Protein AF-Q1DGT2-F1 (afdb_monomer_lite)

pLDDT: mean 70.31, std 17.12, range [44.56, 96.62]

InterPro domains:
  IPR001878 Zinc finger, CCHC-type [PF00098] (130-145)
  IPR001878 Zinc finger, CCHC-type [SM00343] (110-126)
  IPR001878 Zinc finger, CCHC-type [SM00343] (130-146)
  IPR036875 Zinc finger, CCHC-type superfamily [SSF57756] (107-148)

Foldseek 3Di:
DDDDDDDDDDDDDDDDDDDPDDDDDDDDDDDDDDDDDDDDDDDDDPDDDDDDDDDDDDDDDDDDDDDDDDDPPPPDDPPPDDQDDDVPRDRDDDDPDDVVVVVCPPPQDAALAERHSPDHLVPDPQCQPQEPPPRDGSHYPVNDPVNVVVVVVVVVVVVVVVVVVVD

Organism: Aedes aegypti (NCBI:txid7159)

Structure (mmCIF, N/CA/C/O backbone):
data_AF-Q1DGT2-F1
#
_entry.id   AF-Q1DGT2-F1
#
loop_
_atom_site.group_PDB
_atom_site.id
_atom_site.type_symbol
_atom_site.label_atom_id
_atom_site.label_alt_id
_atom_site.label_comp_id
_atom_site.label_asym_id
_atom_site.label_entity_id
_atom_site.label_seq_id
_atom_site.pdbx_PDB_ins_code
_atom_site.Cartn_x
_atom_site.Cartn_y
_atom_site.Cartn_z
_atom_site.occupancy
_atom_site.B_iso_or_equiv
_atom_site.auth_seq_id
_atom_site.auth_comp_id
_atom_site.auth_asym_id
_atom_site.auth_atom_id
_atom_site.pdbx_PDB_model_num
ATOM 1 N N . MET A 1 1 ? 30.067 40.877 54.254 1.00 50.56 1 MET A N 1
ATOM 2 C CA . MET A 1 1 ? 30.915 40.171 53.273 1.00 50.56 1 MET A CA 1
ATOM 3 C C . MET A 1 1 ? 30.173 38.927 52.806 1.00 50.56 1 MET A C 1
ATOM 5 O O . MET A 1 1 ? 30.277 37.890 53.437 1.00 50.56 1 MET A O 1
ATOM 9 N N . GLY A 1 2 ? 29.335 39.057 51.781 1.00 44.56 2 GLY A N 1
ATOM 10 C CA . GLY A 1 2 ? 28.576 37.945 51.204 1.00 44.56 2 GLY A CA 1
ATOM 11 C C . GLY A 1 2 ? 28.505 38.175 49.705 1.00 44.56 2 GLY A C 1
ATOM 12 O O . GLY A 1 2 ? 27.636 38.902 49.239 1.00 44.56 2 GLY A O 1
ATOM 13 N N . LEU A 1 3 ? 29.510 37.669 48.993 1.00 52.94 3 LEU A N 1
ATOM 14 C CA . LEU A 1 3 ? 29.669 37.809 47.552 1.00 52.94 3 LEU A CA 1
ATOM 15 C C . LEU A 1 3 ? 29.426 36.462 46.860 1.00 52.94 3 LEU A C 1
ATOM 17 O O . LEU A 1 3 ? 29.811 35.418 47.380 1.00 52.94 3 LEU A O 1
ATOM 21 N N . PHE A 1 4 ? 28.891 36.578 45.643 1.00 45.38 4 PHE A N 1
ATOM 22 C CA . PHE A 1 4 ? 28.788 35.596 44.557 1.00 45.38 4 PHE A CA 1
ATOM 23 C C . PHE A 1 4 ? 27.572 34.662 44.545 1.00 45.38 4 PHE A C 1
ATOM 25 O O . PHE A 1 4 ? 27.626 33.500 44.930 1.00 45.38 4 PHE A O 1
ATOM 32 N N . CYS A 1 5 ? 26.496 35.173 43.938 1.00 50.47 5 CYS A N 1
ATOM 33 C CA . CYS A 1 5 ? 25.570 34.373 43.145 1.00 50.47 5 CYS A CA 1
ATOM 34 C C . CYS A 1 5 ? 25.926 34.599 41.664 1.00 50.47 5 CYS A C 1
ATOM 36 O O . CYS A 1 5 ? 25.739 35.703 41.156 1.00 50.47 5 CYS A O 1
ATOM 38 N N . SER A 1 6 ? 26.472 33.580 40.998 1.00 54.91 6 SER A N 1
ATOM 39 C CA . SER A 1 6 ? 26.746 33.579 39.555 1.00 54.91 6 SER A CA 1
ATOM 40 C C . SER A 1 6 ? 26.023 32.391 38.917 1.00 54.91 6 SER A C 1
ATOM 42 O O . SER A 1 6 ? 26.557 31.288 38.874 1.00 54.91 6 SER A O 1
ATOM 44 N N . CYS A 1 7 ? 24.797 32.618 38.446 1.00 61.97 7 CYS A N 1
ATOM 45 C CA . CYS A 1 7 ? 24.109 31.796 37.441 1.00 61.97 7 CYS A CA 1
ATOM 46 C C . CYS A 1 7 ? 23.949 32.723 36.224 1.00 61.97 7 CYS A C 1
ATOM 48 O O . CYS A 1 7 ? 23.298 33.756 36.340 1.00 61.97 7 CYS A O 1
ATOM 50 N N . LEU A 1 8 ? 24.825 32.635 35.225 1.00 60.31 8 LEU A N 1
ATOM 51 C CA . LEU A 1 8 ? 24.742 31.784 34.031 1.00 60.31 8 LEU A CA 1
ATOM 52 C C . LEU A 1 8 ? 23.489 32.068 33.173 1.00 60.31 8 LEU A C 1
ATOM 54 O O . LEU A 1 8 ? 22.371 31.756 33.565 1.00 60.31 8 LEU A O 1
ATOM 58 N N . GLU A 1 9 ? 23.775 32.706 32.035 1.00 62.12 9 GLU A N 1
ATOM 59 C CA . GLU A 1 9 ? 23.032 32.966 30.796 1.00 62.12 9 GLU A CA 1
ATOM 60 C C . GLU A 1 9 ? 21.492 32.937 30.766 1.00 62.12 9 GLU A C 1
ATOM 62 O O . GLU A 1 9 ? 20.877 31.889 30.914 1.00 62.12 9 GLU A O 1
ATOM 67 N N . ASP A 1 10 ? 20.900 34.030 30.261 1.00 52.62 10 ASP A N 1
ATOM 68 C CA . ASP A 1 10 ? 19.878 33.908 29.213 1.00 52.62 10 ASP A CA 1
ATOM 69 C C . ASP A 1 10 ? 19.960 35.086 28.220 1.00 52.62 10 ASP A C 1
ATOM 71 O O . ASP A 1 10 ? 19.588 36.227 28.503 1.00 52.62 10 ASP A O 1
ATOM 75 N N . LYS A 1 11 ? 20.539 34.819 27.043 1.00 60.62 11 LYS A N 1
ATOM 76 C CA . LYS A 1 11 ? 20.514 35.725 25.890 1.00 60.62 11 LYS A CA 1
ATOM 77 C C . LYS A 1 11 ? 19.205 35.515 25.125 1.00 60.62 11 LYS A C 1
ATOM 79 O O . LYS A 1 11 ? 19.194 34.832 24.103 1.00 60.62 11 LYS A O 1
ATOM 84 N N . THR A 1 12 ? 18.125 36.168 25.535 1.00 58.25 12 THR A N 1
ATOM 85 C CA . THR A 1 12 ? 16.941 36.322 24.677 1.00 58.25 12 THR A CA 1
ATOM 86 C C . THR A 1 12 ? 17.141 37.463 23.679 1.00 58.25 12 THR A C 1
ATOM 88 O O . THR A 1 12 ? 16.939 38.634 23.997 1.00 58.25 12 THR A O 1
ATOM 91 N N . GLN A 1 13 ? 17.516 37.122 22.444 1.00 64.25 13 GLN A N 1
ATOM 92 C CA . GLN A 1 13 ? 17.296 37.975 21.271 1.00 64.25 13 GLN A CA 1
ATOM 93 C C . GLN A 1 13 ? 15.878 37.719 20.725 1.00 64.25 13 GLN A C 1
ATOM 95 O O . GLN A 1 13 ? 15.557 36.564 20.439 1.00 64.25 13 GLN A O 1
ATOM 100 N N . PRO A 1 14 ? 15.020 38.736 20.523 1.00 62.00 14 PRO A N 1
ATOM 101 C CA . PRO A 1 14 ? 13.782 38.545 19.779 1.00 62.00 14 PRO A CA 1
ATOM 102 C C . PRO A 1 14 ? 14.063 38.553 18.270 1.00 62.00 14 PRO A C 1
ATOM 104 O O . PRO A 1 14 ? 14.482 39.557 17.695 1.00 62.00 14 PRO A O 1
ATOM 107 N N . ILE A 1 15 ? 13.800 37.418 17.624 1.00 58.41 15 ILE A N 1
ATOM 108 C CA . ILE A 1 15 ? 13.823 37.259 16.168 1.00 58.41 15 ILE A CA 1
ATOM 109 C C . ILE A 1 15 ? 12.620 38.021 15.595 1.00 58.41 15 ILE A C 1
ATOM 111 O O . ILE A 1 15 ? 11.465 37.612 15.732 1.00 58.41 15 ILE A O 1
ATOM 115 N N . GLY A 1 16 ? 12.904 39.172 14.990 1.00 48.50 16 GLY A N 1
ATOM 116 C CA . GLY A 1 16 ? 11.939 40.004 14.288 1.00 48.50 16 GLY A CA 1
ATOM 117 C C . GLY A 1 16 ? 11.493 39.372 12.970 1.00 48.50 16 GLY A C 1
ATOM 118 O O . GLY A 1 16 ? 12.297 39.164 12.075 1.00 48.50 16 GLY A O 1
ATOM 119 N N . ARG A 1 17 ? 10.192 39.079 12.926 1.00 55.31 17 ARG A N 1
ATOM 120 C CA . ARG A 1 17 ? 9.214 39.225 11.833 1.00 55.31 17 ARG A CA 1
ATOM 121 C C . ARG A 1 17 ? 9.613 38.824 10.400 1.00 55.31 17 ARG A C 1
ATOM 123 O O . ARG A 1 17 ? 10.528 39.318 9.764 1.00 55.31 17 ARG A O 1
ATOM 130 N N . ASN A 1 18 ? 8.762 37.938 9.914 1.00 59.94 18 ASN A N 1
ATOM 131 C CA . ASN A 1 18 ? 8.604 37.329 8.609 1.00 59.94 18 ASN A CA 1
ATOM 132 C C . ASN A 1 18 ? 7.892 38.254 7.604 1.00 59.94 18 ASN A C 1
ATOM 134 O O . ASN A 1 18 ? 6.662 38.287 7.552 1.00 59.94 18 ASN A O 1
ATOM 138 N N . ASP A 1 19 ? 8.643 38.918 6.730 1.00 56.31 19 ASP A N 1
ATOM 139 C CA . ASP A 1 19 ? 8.064 39.591 5.564 1.00 56.31 19 ASP A CA 1
ATOM 140 C C . ASP A 1 19 ? 7.806 38.580 4.439 1.00 56.31 19 ASP A C 1
ATOM 142 O O . ASP A 1 19 ? 8.685 38.183 3.672 1.00 56.31 19 ASP A O 1
ATOM 146 N N . ASN A 1 20 ? 6.556 38.125 4.369 1.00 52.94 20 ASN A N 1
ATOM 147 C CA . ASN A 1 20 ? 6.045 37.238 3.332 1.00 52.94 20 ASN A CA 1
ATOM 148 C C . ASN A 1 20 ? 5.773 38.054 2.053 1.00 52.94 20 ASN A C 1
ATOM 150 O O . ASN A 1 20 ? 4.661 38.525 1.806 1.00 52.94 20 ASN A O 1
ATOM 154 N N . GLY A 1 21 ? 6.822 38.273 1.259 1.00 46.91 21 GLY A N 1
ATOM 155 C CA . GLY A 1 21 ? 6.752 38.938 -0.039 1.00 46.91 21 GLY A CA 1
ATOM 156 C C . GLY A 1 21 ? 6.012 38.096 -1.080 1.00 46.91 21 GLY A C 1
ATOM 157 O O . GLY A 1 21 ? 6.618 37.307 -1.801 1.00 46.91 21 GLY A O 1
ATOM 158 N N . SER A 1 22 ? 4.699 38.301 -1.195 1.00 58.59 22 SER A N 1
ATOM 159 C CA . SER A 1 22 ? 3.891 37.843 -2.330 1.00 58.59 22 SER A CA 1
ATOM 160 C C . SER A 1 22 ? 4.267 38.602 -3.604 1.00 58.59 22 SER A C 1
ATOM 162 O O . SER A 1 22 ? 3.902 39.763 -3.779 1.00 58.59 22 SER A O 1
ATOM 164 N N . ARG A 1 23 ? 4.950 37.929 -4.531 1.00 58.84 23 ARG A N 1
ATOM 165 C CA . ARG A 1 23 ? 5.042 38.337 -5.941 1.00 58.84 23 ARG A CA 1
ATOM 166 C C . ARG A 1 23 ? 4.839 37.114 -6.830 1.00 58.84 23 ARG A C 1
ATOM 168 O O . ARG A 1 23 ? 5.792 36.467 -7.249 1.00 58.84 23 ARG A O 1
ATOM 175 N N . HIS A 1 24 ? 3.579 36.799 -7.120 1.00 55.72 24 HIS A N 1
ATOM 176 C CA . HIS A 1 24 ? 3.243 35.914 -8.230 1.00 55.72 24 HIS A CA 1
ATOM 177 C C . HIS A 1 24 ? 3.347 36.710 -9.535 1.00 55.72 24 HIS A C 1
ATOM 179 O O . HIS A 1 24 ? 2.521 37.575 -9.818 1.00 55.72 24 HIS A O 1
ATOM 185 N N . GLY A 1 25 ? 4.416 36.440 -10.287 1.00 48.12 25 GLY A N 1
ATOM 186 C CA . GLY A 1 25 ? 4.602 36.887 -11.664 1.00 48.12 25 GLY A CA 1
ATOM 187 C C . GLY A 1 25 ? 3.634 36.182 -12.615 1.00 48.12 25 GLY A C 1
ATOM 188 O O . GLY A 1 25 ? 3.206 35.053 -12.370 1.00 48.12 25 GLY A O 1
ATOM 189 N N . GLY A 1 26 ? 3.260 36.906 -13.668 1.00 55.81 26 GLY A N 1
ATOM 190 C CA . GLY A 1 26 ? 2.153 36.609 -14.567 1.00 55.81 26 GLY A CA 1
ATOM 191 C C . GLY A 1 26 ? 2.264 35.291 -15.326 1.00 55.81 26 GLY A C 1
ATOM 192 O O . GLY A 1 26 ? 3.318 34.925 -15.838 1.00 55.81 26 GLY A O 1
ATOM 193 N N . GLN A 1 27 ? 1.121 34.621 -15.448 1.00 51.19 27 GLN A N 1
ATOM 194 C CA . GLN A 1 27 ? 0.904 33.563 -16.424 1.00 51.19 27 GLN A CA 1
ATOM 195 C C . GLN A 1 27 ? 0.070 34.153 -17.562 1.00 51.19 27 GLN A C 1
ATOM 197 O O . GLN A 1 27 ? -1.139 34.344 -17.435 1.00 51.19 27 GLN A O 1
ATOM 202 N N . SER A 1 28 ? 0.740 34.495 -18.658 1.00 55.53 28 SER A N 1
ATOM 203 C CA . SER A 1 28 ? 0.119 34.776 -19.947 1.00 55.53 28 SER A CA 1
ATOM 204 C C . SER A 1 28 ? -0.531 33.493 -20.467 1.00 55.53 28 SER A C 1
ATOM 206 O O . SER A 1 28 ? 0.147 32.544 -20.855 1.00 55.53 28 SER A O 1
ATOM 208 N N . THR A 1 29 ? -1.860 33.443 -20.446 1.00 66.69 29 THR A N 1
ATOM 209 C CA . THR A 1 29 ? -2.631 32.367 -21.074 1.00 66.69 29 THR A CA 1
ATOM 210 C C . THR A 1 29 ? -2.841 32.715 -22.555 1.00 66.69 29 THR A C 1
ATOM 212 O O . THR A 1 29 ? -3.373 33.785 -22.851 1.00 66.69 29 THR A O 1
ATOM 215 N N . PRO A 1 30 ? -2.394 31.882 -23.512 1.00 67.81 30 PRO A N 1
ATOM 216 C CA . PRO A 1 30 ? -2.716 32.081 -24.924 1.00 67.81 30 PRO A CA 1
ATOM 217 C C . PRO A 1 30 ? -4.193 31.737 -25.206 1.00 67.81 30 PRO A C 1
ATOM 219 O O . PRO A 1 30 ? -4.787 30.939 -24.474 1.00 67.81 30 PRO A O 1
ATOM 222 N N . PRO A 1 31 ? -4.808 32.328 -26.250 1.00 63.56 31 PRO A N 1
ATOM 223 C CA . PRO A 1 31 ? -6.238 32.198 -26.507 1.00 63.56 31 PRO A CA 1
ATOM 224 C C . PRO A 1 31 ? -6.627 30.767 -26.893 1.00 63.56 31 PRO A C 1
ATOM 226 O O . PRO A 1 31 ? -6.001 30.123 -27.734 1.00 63.56 31 PRO A O 1
ATOM 229 N N . PHE A 1 32 ? -7.700 30.287 -26.268 1.00 56.56 32 PHE A N 1
ATOM 230 C CA . PHE A 1 32 ? -8.311 28.988 -26.513 1.00 56.56 32 PHE A CA 1
ATOM 231 C C . PHE A 1 32 ? -9.032 29.014 -27.869 1.00 56.56 32 PHE A C 1
ATOM 233 O O . PHE A 1 32 ? -10.094 29.620 -28.004 1.00 56.56 32 PHE A O 1
ATOM 240 N N . VAL A 1 33 ? -8.452 28.379 -28.887 1.00 65.25 33 VAL A N 1
ATOM 241 C CA . VAL A 1 33 ? -9.125 28.151 -30.171 1.00 65.25 33 VAL A CA 1
ATOM 242 C C . VAL A 1 33 ? -10.110 26.999 -29.969 1.00 65.25 33 VAL A C 1
ATOM 244 O O . VAL A 1 33 ? -9.710 25.841 -29.862 1.00 65.25 33 VAL A O 1
ATOM 247 N N . TYR A 1 34 ? -11.398 27.321 -29.849 1.00 64.69 34 TYR A N 1
ATOM 248 C CA . TYR A 1 34 ? -12.470 26.331 -29.771 1.00 64.69 34 TYR A CA 1
ATOM 249 C C . TYR A 1 34 ? -12.724 25.766 -31.172 1.00 64.69 34 TYR A C 1
ATOM 251 O O . TYR A 1 34 ? -13.200 26.474 -32.056 1.00 64.69 34 TYR A O 1
ATOM 259 N N . ILE A 1 35 ? -12.363 24.501 -31.391 1.00 67.62 35 ILE A N 1
ATOM 260 C CA . ILE A 1 35 ? -12.749 23.761 -32.595 1.00 67.62 35 ILE A CA 1
ATOM 261 C C . ILE A 1 35 ? -14.101 23.106 -32.306 1.00 67.62 35 ILE A C 1
ATOM 263 O O . ILE A 1 35 ? -14.180 22.161 -31.521 1.00 67.62 35 ILE A O 1
ATOM 267 N N . ASP A 1 36 ? -15.154 23.617 -32.943 1.00 61.84 36 ASP A N 1
ATOM 268 C CA . ASP A 1 36 ? -16.491 23.020 -32.954 1.00 61.84 36 ASP A CA 1
ATOM 269 C C . ASP A 1 36 ? -16.450 21.605 -33.560 1.00 61.84 36 ASP A C 1
ATOM 271 O O . ASP A 1 36 ? -16.113 21.415 -34.730 1.00 61.84 36 ASP A O 1
ATOM 275 N N . GLN A 1 37 ? -16.815 20.593 -32.768 1.00 60.38 37 GLN A N 1
ATOM 276 C CA . GLN A 1 37 ? -17.075 19.236 -33.256 1.00 60.38 37 GLN A CA 1
ATOM 277 C C . GLN A 1 37 ? -18.573 19.063 -33.554 1.00 60.38 37 GLN A C 1
ATOM 279 O O . GLN A 1 37 ? -19.398 19.255 -32.657 1.00 60.38 37 GLN A O 1
ATOM 284 N N . PRO A 1 38 ? -18.965 18.650 -34.775 1.00 57.88 38 PRO A N 1
ATOM 285 C CA . PRO A 1 38 ? -20.360 18.385 -35.093 1.00 57.88 38 PRO A CA 1
ATOM 286 C C . PRO A 1 38 ? -20.858 17.089 -34.431 1.00 57.88 38 PRO A C 1
ATOM 288 O O . PRO A 1 38 ? -20.247 16.024 -34.515 1.00 57.88 38 PRO A O 1
ATOM 291 N N . ARG A 1 39 ? -22.023 17.200 -33.791 1.00 58.44 39 ARG A N 1
ATOM 292 C CA . ARG A 1 39 ? -22.779 16.149 -33.095 1.00 58.44 39 ARG A CA 1
ATOM 293 C C . ARG A 1 39 ? -23.303 15.081 -34.079 1.00 58.44 39 ARG A C 1
ATOM 295 O O . ARG A 1 39 ? -24.138 15.425 -34.917 1.00 58.44 39 ARG A O 1
ATOM 302 N N . PRO A 1 40 ? -22.938 13.787 -33.965 1.00 56.16 40 PRO A N 1
ATOM 303 C CA . PRO A 1 40 ? -23.575 12.744 -34.761 1.00 56.16 40 PRO A CA 1
ATOM 304 C C . PRO A 1 40 ? -24.920 12.328 -34.146 1.00 56.16 40 PRO A C 1
ATOM 306 O O . PRO A 1 40 ? -25.025 11.984 -32.968 1.00 56.16 40 PRO A O 1
ATOM 309 N N . GLN A 1 41 ? -25.964 12.403 -34.973 1.00 62.75 41 GLN A N 1
ATOM 310 C CA . GLN A 1 41 ? -27.349 12.058 -34.660 1.00 62.75 41 GLN A CA 1
ATOM 311 C C . GLN A 1 41 ? -27.525 10.550 -34.428 1.00 62.75 41 GLN A C 1
ATOM 313 O O . GLN A 1 41 ? -27.049 9.722 -35.204 1.00 62.75 41 GLN A O 1
ATOM 318 N N . GLN A 1 42 ? -28.269 10.197 -33.378 1.00 57.94 42 GLN A N 1
ATOM 319 C CA . GLN A 1 42 ? -28.681 8.825 -33.097 1.00 57.94 42 GLN A CA 1
ATOM 320 C C . GLN A 1 42 ? -29.703 8.359 -34.141 1.00 57.94 42 GLN A C 1
ATOM 322 O O . GLN A 1 42 ? -30.820 8.871 -34.188 1.00 57.94 42 GLN A O 1
ATOM 327 N N . ARG A 1 43 ? -29.338 7.374 -34.969 1.00 60.50 43 ARG A N 1
ATOM 328 C CA . ARG A 1 43 ? -30.296 6.658 -35.820 1.00 60.50 43 ARG A CA 1
ATOM 329 C C . ARG A 1 43 ? -30.846 5.447 -35.076 1.00 60.50 43 ARG A C 1
ATOM 331 O O . ARG A 1 43 ? -30.151 4.466 -34.839 1.00 60.50 43 ARG A O 1
ATOM 338 N N . SER A 1 44 ? -32.120 5.558 -34.725 1.00 64.19 44 SER A N 1
ATOM 339 C CA . SER A 1 44 ? -33.000 4.482 -34.289 1.00 64.19 44 SER A CA 1
ATOM 340 C C . SER A 1 44 ? -33.250 3.475 -35.413 1.00 64.19 44 SER A C 1
ATOM 342 O O . SER A 1 44 ? -33.584 3.882 -36.526 1.00 64.19 44 SER A O 1
ATOM 344 N N . ALA A 1 45 ? -33.229 2.183 -35.096 1.00 57.97 45 ALA A N 1
ATOM 345 C CA . ALA A 1 45 ? -33.989 1.177 -35.835 1.00 57.97 45 ALA A CA 1
ATOM 346 C C . ALA A 1 45 ? -34.287 -0.027 -34.927 1.00 57.97 45 ALA A C 1
ATOM 348 O O . ALA A 1 45 ? -33.561 -1.014 -34.911 1.00 57.97 45 ALA A O 1
ATOM 349 N N . ASN A 1 46 ? -35.381 0.071 -34.167 1.00 65.12 46 ASN A N 1
ATOM 350 C CA . ASN A 1 46 ? -36.106 -1.104 -33.692 1.00 65.12 46 ASN A CA 1
ATOM 351 C C . ASN A 1 46 ? -36.836 -1.693 -34.902 1.00 65.12 46 ASN A C 1
ATOM 353 O O . ASN A 1 46 ? -37.871 -1.166 -35.310 1.00 65.12 46 ASN A O 1
ATOM 357 N N . GLN A 1 47 ? -36.291 -2.758 -35.486 1.00 63.47 47 GLN A N 1
ATOM 358 C CA . GLN A 1 47 ? -37.022 -3.578 -36.445 1.00 63.47 47 GLN A CA 1
ATOM 359 C C . GLN A 1 47 ? -37.600 -4.801 -35.739 1.00 63.47 47 GLN A C 1
ATOM 361 O O . GLN A 1 47 ? -36.904 -5.738 -35.360 1.00 63.47 47 GLN A O 1
ATOM 366 N N . PHE A 1 48 ? -38.916 -4.723 -35.564 1.00 55.22 48 PHE A N 1
ATOM 367 C CA . PHE A 1 48 ? -39.832 -5.830 -35.349 1.00 55.22 48 PHE A CA 1
ATOM 368 C C . PHE A 1 48 ? -39.642 -6.908 -36.418 1.00 55.22 48 PHE A C 1
ATOM 370 O O . PHE A 1 48 ? -39.860 -6.625 -37.592 1.00 55.22 48 PHE A O 1
ATOM 377 N N . LEU A 1 49 ? -39.399 -8.154 -36.009 1.00 61.16 49 LEU A N 1
ATOM 378 C CA . LEU A 1 49 ? -39.928 -9.311 -36.730 1.00 61.16 49 LEU A CA 1
ATOM 379 C C . LEU A 1 49 ? -40.481 -10.331 -35.729 1.00 61.16 49 LEU A C 1
ATOM 381 O O . LEU A 1 49 ? -39.748 -10.938 -34.953 1.00 61.16 49 LEU A O 1
ATOM 385 N N . ALA A 1 50 ? -41.800 -10.501 -35.776 1.00 58.88 50 ALA A N 1
ATOM 386 C CA . ALA A 1 50 ? -42.520 -11.649 -35.245 1.00 58.88 50 ALA A CA 1
ATOM 387 C C . ALA A 1 50 ? -42.883 -12.592 -36.407 1.00 58.88 50 ALA A C 1
ATOM 389 O O . ALA A 1 50 ? -43.130 -12.115 -37.514 1.00 58.88 50 ALA A O 1
ATOM 390 N N . PRO A 1 51 ? -43.015 -13.900 -36.145 1.00 64.25 51 PRO A N 1
ATOM 391 C CA . PRO A 1 51 ? -44.008 -14.730 -36.831 1.00 64.25 51 PRO A CA 1
ATOM 392 C C . PRO A 1 51 ? -44.937 -15.390 -35.789 1.00 64.25 51 PRO A C 1
ATOM 394 O O . PRO A 1 51 ? -44.482 -15.975 -34.812 1.00 64.25 51 PRO A O 1
ATOM 397 N N . MET A 1 52 ? -46.240 -15.095 -35.796 1.00 51.16 52 MET A N 1
ATOM 398 C CA . MET A 1 52 ? -47.302 -15.753 -36.583 1.00 51.16 52 MET A CA 1
ATOM 399 C C . MET A 1 52 ? -47.513 -17.236 -36.209 1.00 51.16 52 MET A C 1
ATOM 401 O O . MET A 1 52 ? -46.835 -18.134 -36.687 1.00 51.16 52 MET A O 1
ATOM 405 N N . THR A 1 53 ? -48.483 -17.417 -35.306 1.00 60.41 53 THR A N 1
ATOM 406 C CA . THR A 1 53 ? -49.530 -18.456 -35.216 1.00 60.41 53 THR A CA 1
ATOM 407 C C . THR A 1 53 ? -49.363 -19.786 -35.966 1.00 60.41 53 THR A C 1
ATOM 409 O O . THR A 1 53 ? -49.306 -19.786 -37.187 1.00 60.41 53 THR A O 1
ATOM 412 N N . THR A 1 54 ? -49.576 -20.913 -35.271 1.00 52.12 54 THR A N 1
ATOM 413 C CA . THR A 1 54 ? -50.560 -21.941 -35.687 1.00 52.12 54 THR A CA 1
ATOM 414 C C . THR A 1 54 ? -51.016 -22.805 -34.494 1.00 52.12 54 THR A C 1
ATOM 416 O O . THR A 1 54 ? -50.228 -23.437 -33.806 1.00 52.12 54 THR A O 1
ATOM 419 N N . SER A 1 55 ? -52.326 -22.734 -34.240 1.00 53.81 55 SER A N 1
ATOM 420 C CA . SER A 1 55 ? -53.268 -23.745 -33.728 1.00 53.81 55 SER A CA 1
ATOM 421 C C . SER A 1 55 ? -52.729 -25.105 -33.240 1.00 53.81 55 SER A C 1
ATOM 423 O O . SER A 1 55 ? -52.126 -25.846 -34.009 1.00 53.81 55 SER A O 1
ATOM 425 N N . SER A 1 56 ? -53.139 -25.557 -32.048 1.00 54.69 56 SER A N 1
ATOM 426 C CA . SER A 1 56 ? -54.307 -26.458 -31.933 1.00 54.69 56 SER A CA 1
ATOM 427 C C . SER A 1 56 ? -54.459 -27.117 -30.552 1.00 54.69 56 SER A C 1
ATOM 429 O O . SER A 1 56 ? -53.497 -27.452 -29.872 1.00 54.69 56 SER A O 1
ATOM 431 N N . ALA A 1 57 ? -55.733 -27.341 -30.220 1.00 51.69 57 ALA A N 1
ATOM 432 C CA . ALA A 1 57 ? -56.277 -28.344 -29.308 1.00 51.69 57 ALA A CA 1
ATOM 433 C C . ALA A 1 57 ? -56.138 -28.130 -27.788 1.00 51.69 57 ALA A C 1
ATOM 435 O O . ALA A 1 57 ? -55.153 -28.441 -27.125 1.00 51.69 57 ALA A O 1
ATOM 436 N N . SER A 1 58 ? -57.266 -27.685 -27.237 1.00 60.31 58 SER A N 1
ATOM 437 C CA . SER A 1 58 ? -57.656 -27.786 -25.840 1.00 60.31 58 SER A CA 1
ATOM 438 C C . SER A 1 58 ? -57.711 -29.239 -25.364 1.00 60.31 58 SER A C 1
ATOM 440 O O . SER A 1 58 ? -58.331 -30.089 -25.996 1.00 60.31 58 SER A O 1
ATOM 442 N N . THR A 1 59 ? -57.167 -29.513 -24.182 1.00 62.94 59 THR A N 1
ATOM 443 C CA . THR A 1 59 ? -57.676 -30.577 -23.310 1.00 62.94 59 THR A CA 1
ATOM 444 C C . THR A 1 59 ? -57.575 -30.093 -21.873 1.00 62.94 59 THR A C 1
ATOM 446 O O . THR A 1 59 ? -56.500 -29.906 -21.307 1.00 62.94 59 THR A O 1
ATOM 449 N N . THR A 1 60 ? -58.739 -29.813 -21.308 1.00 59.09 60 THR A N 1
ATOM 450 C CA . THR A 1 60 ? -58.961 -29.406 -19.928 1.00 59.09 60 THR A CA 1
ATOM 451 C C . THR A 1 60 ? -58.627 -30.575 -19.006 1.00 59.09 60 THR A C 1
ATOM 453 O O . THR A 1 60 ? -59.383 -31.539 -18.932 1.00 59.09 60 THR A O 1
ATOM 456 N N . ILE A 1 61 ? -57.530 -30.483 -18.254 1.00 62.72 61 ILE A N 1
ATOM 457 C CA . ILE A 1 61 ? -57.310 -31.340 -17.084 1.00 62.72 61 ILE A CA 1
ATOM 458 C C . ILE A 1 61 ? -57.317 -30.446 -15.847 1.00 62.72 61 ILE A C 1
ATOM 460 O O . ILE A 1 61 ? -56.401 -29.659 -15.612 1.00 62.72 61 ILE A O 1
ATOM 464 N N . ARG A 1 62 ? -58.386 -30.555 -15.050 1.00 60.47 62 ARG A N 1
ATOM 465 C CA . ARG A 1 62 ? -58.454 -29.948 -13.718 1.00 60.47 62 ARG A CA 1
ATOM 466 C C . ARG A 1 62 ? -57.639 -30.816 -12.763 1.00 60.47 62 ARG A C 1
ATOM 468 O O . ARG A 1 62 ? -58.106 -31.872 -12.350 1.00 60.47 62 ARG A O 1
ATOM 475 N N . VAL A 1 63 ? -56.439 -30.370 -12.397 1.00 57.66 63 VAL A N 1
ATOM 476 C CA . VAL A 1 63 ? -55.699 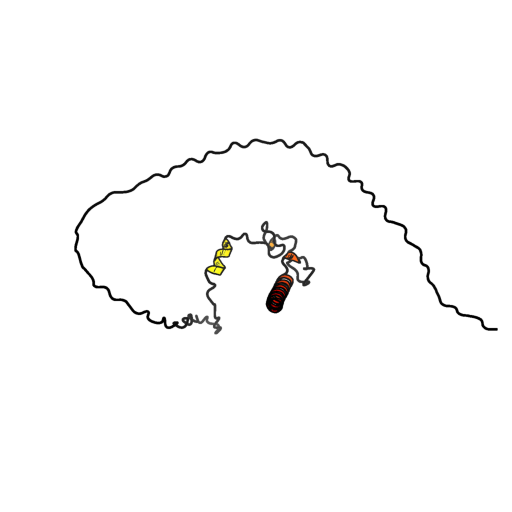-30.964 -11.278 1.00 57.66 63 VAL A CA 1
ATOM 477 C C . VAL A 1 63 ? -56.004 -30.165 -10.017 1.00 57.66 63 VAL A C 1
ATOM 479 O O . VAL A 1 63 ? -55.721 -28.974 -9.914 1.00 57.66 63 VAL A O 1
ATOM 482 N N . VAL A 1 64 ? -56.635 -30.859 -9.077 1.00 54.59 64 VAL A N 1
ATOM 483 C CA . VAL A 1 64 ? -56.922 -30.436 -7.709 1.00 54.59 64 VAL A CA 1
ATOM 484 C C . VAL A 1 64 ? -55.652 -29.925 -7.016 1.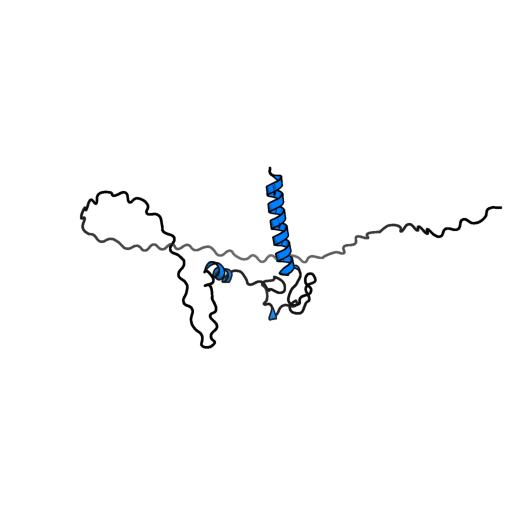00 54.59 64 VAL A C 1
ATOM 486 O O . VAL A 1 64 ? -54.598 -30.556 -7.045 1.00 54.59 64 VAL A O 1
ATOM 489 N N . GLN A 1 65 ? -55.792 -28.774 -6.362 1.00 57.12 65 GLN A N 1
ATOM 490 C CA . GLN A 1 65 ? -54.830 -28.155 -5.457 1.00 57.12 65 GLN A CA 1
ATOM 491 C C . GLN A 1 65 ? -54.335 -29.145 -4.386 1.00 57.12 65 GLN A C 1
ATOM 493 O O . GLN A 1 65 ? -55.138 -29.722 -3.657 1.00 57.12 65 GLN A O 1
ATOM 498 N N . GLN A 1 66 ? -53.018 -29.247 -4.190 1.00 59.19 66 GLN A N 1
ATOM 499 C CA . GLN A 1 66 ? -52.451 -29.715 -2.920 1.00 59.19 66 GLN A CA 1
ATOM 500 C C . GLN A 1 66 ? -51.501 -28.647 -2.355 1.00 59.19 66 GLN A C 1
ATOM 502 O O . GLN A 1 66 ? -50.581 -28.217 -3.056 1.00 59.19 66 GLN A O 1
ATOM 507 N N . PRO A 1 67 ? -51.687 -28.182 -1.105 1.00 56.31 67 PRO A N 1
ATOM 508 C CA . PRO A 1 67 ? -50.721 -27.320 -0.440 1.00 56.31 67 PRO A CA 1
ATOM 509 C C . PRO A 1 67 ? -49.562 -28.180 0.080 1.00 56.31 67 PRO A C 1
ATOM 511 O O . PRO A 1 67 ? -49.662 -28.856 1.106 1.00 56.31 67 PRO A O 1
ATOM 514 N N . ALA A 1 68 ? -48.436 -28.164 -0.633 1.00 55.94 68 ALA A N 1
ATOM 515 C CA . ALA A 1 68 ? -47.223 -28.837 -0.189 1.00 55.94 68 ALA A CA 1
ATOM 516 C C . ALA A 1 68 ? -46.586 -28.059 0.974 1.00 55.94 68 ALA A C 1
ATOM 518 O O . ALA A 1 68 ? -45.964 -27.008 0.809 1.00 55.94 68 ALA A O 1
ATOM 519 N N . LYS A 1 69 ? -46.754 -28.607 2.177 1.00 54.53 69 LYS A N 1
ATOM 520 C CA . LYS A 1 69 ? -46.051 -28.226 3.403 1.00 54.53 69 LYS A CA 1
ATOM 521 C C . LYS A 1 69 ? -44.546 -28.102 3.124 1.00 54.53 69 LYS A C 1
ATOM 523 O O . LYS A 1 69 ? -43.921 -29.020 2.590 1.00 54.53 69 LYS A O 1
ATOM 528 N N . ARG A 1 70 ? -43.961 -26.961 3.504 1.00 55.50 70 ARG A N 1
ATOM 529 C CA . ARG A 1 70 ? -42.519 -26.683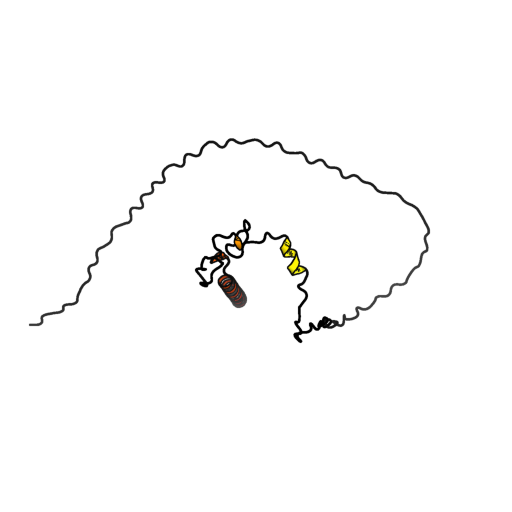 3.433 1.00 55.50 70 ARG A CA 1
ATOM 530 C C . ARG A 1 70 ? -41.735 -27.801 4.133 1.00 55.50 70 ARG A C 1
ATOM 532 O O . ARG A 1 70 ? -41.759 -27.898 5.357 1.00 55.50 70 ARG A O 1
ATOM 539 N N . ARG A 1 71 ? -41.011 -28.627 3.370 1.00 51.94 71 ARG A N 1
ATOM 540 C CA . ARG A 1 71 ? -39.973 -29.511 3.925 1.00 51.94 71 ARG A CA 1
ATOM 541 C C . ARG A 1 71 ? -38.812 -28.641 4.424 1.00 51.94 71 ARG A C 1
ATOM 543 O O . ARG A 1 71 ? -38.362 -27.769 3.678 1.00 51.94 71 ARG A O 1
ATOM 550 N N . PRO A 1 72 ? -38.281 -28.869 5.636 1.00 57.19 72 PRO A N 1
ATOM 551 C CA . PRO A 1 72 ? -37.058 -28.213 6.070 1.00 57.19 72 PRO A CA 1
ATOM 552 C C . PRO A 1 72 ? -35.909 -28.685 5.174 1.00 57.19 72 PRO A C 1
ATOM 554 O O . PRO A 1 72 ? -35.658 -29.886 5.036 1.00 57.19 72 PRO A O 1
ATOM 557 N N . GLN A 1 73 ? -35.216 -27.740 4.539 1.00 63.25 73 GLN A N 1
ATOM 558 C CA . GLN A 1 73 ? -33.996 -28.033 3.800 1.00 63.25 73 GLN A CA 1
ATOM 559 C C . GLN A 1 73 ? -32.935 -28.505 4.800 1.00 63.25 73 GLN A C 1
ATOM 561 O O . GLN A 1 73 ? -32.303 -27.700 5.485 1.00 63.25 73 GLN A O 1
ATOM 566 N N . LYS A 1 74 ? -32.742 -29.826 4.907 1.00 57.91 74 LYS A N 1
ATOM 567 C CA . LYS A 1 74 ? -31.533 -30.396 5.510 1.00 57.91 74 LYS A CA 1
ATOM 568 C C . LYS A 1 74 ? -30.355 -29.794 4.748 1.00 57.91 74 LYS A C 1
ATOM 570 O O . LYS A 1 74 ? -30.169 -30.098 3.571 1.00 57.91 74 LYS A O 1
ATOM 575 N N . LYS A 1 75 ? -29.599 -28.920 5.417 1.00 53.75 75 LYS A N 1
ATOM 576 C CA . LYS A 1 75 ? -28.325 -28.378 4.943 1.00 53.75 75 LYS A CA 1
ATOM 577 C C . LYS A 1 75 ? -27.435 -29.573 4.602 1.00 53.75 75 LYS A C 1
ATOM 579 O O . LYS A 1 75 ? -26.900 -30.222 5.496 1.00 53.75 75 LYS A O 1
ATOM 584 N N . ARG A 1 76 ? -27.360 -29.930 3.319 1.00 55.91 76 ARG A N 1
ATOM 585 C CA . ARG A 1 76 ? -26.414 -30.939 2.842 1.00 55.91 76 ARG A CA 1
ATOM 586 C C . ARG A 1 76 ? -25.024 -30.376 3.121 1.00 55.91 76 ARG A C 1
ATOM 588 O O . ARG A 1 76 ? -24.739 -29.238 2.758 1.00 55.91 76 ARG A O 1
ATOM 595 N N . ALA A 1 77 ? -24.209 -31.145 3.838 1.00 62.16 77 ALA A N 1
ATOM 596 C CA . ALA A 1 77 ? -22.818 -30.800 4.083 1.00 62.16 77 ALA A CA 1
ATOM 597 C C . ALA A 1 77 ? -22.105 -30.551 2.738 1.00 62.16 77 ALA A C 1
ATOM 599 O O . ALA A 1 77 ? -22.421 -31.237 1.760 1.00 62.16 77 ALA A O 1
ATOM 600 N N . PRO A 1 78 ? -21.171 -29.587 2.654 1.00 56.50 78 PRO A N 1
ATOM 601 C CA . PRO A 1 78 ? -20.422 -29.360 1.428 1.00 56.50 78 PRO A CA 1
ATOM 602 C C . PRO A 1 78 ? -19.624 -30.620 1.089 1.00 56.50 78 PRO A C 1
ATOM 604 O O . PRO A 1 78 ? -18.923 -31.175 1.939 1.00 56.50 78 PRO A O 1
ATOM 607 N N . ALA A 1 79 ? -19.758 -31.080 -0.156 1.00 58.28 79 ALA A N 1
ATOM 608 C CA . ALA A 1 79 ? -18.986 -32.193 -0.680 1.00 58.28 79 ALA A CA 1
ATOM 609 C C . ALA A 1 79 ? -17.492 -31.911 -0.466 1.00 58.28 79 ALA A C 1
ATOM 611 O O . ALA A 1 79 ? -16.975 -30.870 -0.877 1.00 58.28 79 ALA A O 1
ATOM 612 N N . ARG A 1 80 ? -16.796 -32.831 0.210 1.00 58.75 80 ARG A N 1
ATOM 613 C CA . ARG A 1 80 ? -15.333 -32.832 0.263 1.00 58.75 80 ARG A CA 1
ATOM 614 C C . ARG A 1 80 ? -14.854 -32.977 -1.184 1.00 58.75 80 ARG A C 1
ATOM 616 O O . ARG A 1 80 ? -15.079 -34.020 -1.784 1.00 58.75 80 ARG A O 1
ATOM 623 N N . GLY A 1 81 ? -14.265 -31.919 -1.742 1.00 60.06 81 GLY A N 1
ATOM 624 C CA . GLY A 1 81 ? -13.717 -31.939 -3.100 1.00 60.06 81 GLY A CA 1
ATOM 625 C C . GLY A 1 81 ? -12.673 -33.050 -3.286 1.00 60.06 81 GLY A C 1
ATOM 626 O O . GLY A 1 81 ? -12.091 -33.502 -2.288 1.00 60.06 81 GLY A O 1
ATOM 627 N N . PRO A 1 82 ? -12.441 -33.501 -4.531 1.00 62.69 82 PRO A N 1
ATOM 628 C CA . PRO A 1 82 ? -11.503 -34.579 -4.811 1.00 62.69 82 PRO A CA 1
ATOM 629 C C . PRO A 1 82 ? -10.076 -34.136 -4.465 1.00 62.69 82 PRO A C 1
ATOM 631 O O . PRO A 1 82 ? -9.581 -33.134 -4.976 1.00 62.69 82 PRO A O 1
ATOM 634 N N . ASN A 1 83 ? -9.417 -34.879 -3.572 1.00 57.34 83 ASN A N 1
ATOM 635 C CA . ASN A 1 83 ? -7.967 -34.808 -3.408 1.00 57.34 83 ASN A CA 1
ATOM 636 C C . ASN A 1 83 ? -7.362 -35.506 -4.632 1.00 57.34 83 ASN A C 1
ATOM 638 O O . ASN A 1 83 ? -7.440 -36.729 -4.723 1.00 57.34 83 ASN A O 1
ATOM 642 N N . LEU A 1 84 ? -6.790 -34.749 -5.566 1.00 59.94 84 LEU A N 1
ATOM 643 C CA . LEU A 1 84 ? -5.965 -35.334 -6.619 1.00 59.94 84 LEU A CA 1
ATOM 644 C C . LEU A 1 84 ? -4.580 -35.599 -6.026 1.00 59.94 84 LEU A C 1
ATOM 646 O O . LEU A 1 84 ? -3.921 -34.684 -5.530 1.00 59.94 84 LEU A O 1
ATOM 650 N N . LEU A 1 85 ? -4.200 -36.873 -6.001 1.00 51.84 85 LEU A N 1
ATOM 651 C CA . LEU A 1 85 ? -2.889 -37.328 -5.566 1.00 51.84 85 LEU A CA 1
ATOM 652 C C . LEU A 1 85 ? -1.899 -36.969 -6.679 1.00 51.84 85 LEU A C 1
ATOM 654 O O . LEU A 1 85 ? -1.909 -37.588 -7.735 1.00 51.84 85 LEU A O 1
ATOM 658 N N . ILE A 1 86 ? -1.108 -35.920 -6.478 1.00 57.22 86 ILE A N 1
ATOM 659 C CA . ILE A 1 86 ? 0.071 -35.664 -7.309 1.00 57.22 86 ILE A CA 1
ATOM 660 C C . ILE A 1 86 ? 1.188 -36.524 -6.706 1.00 57.22 86 ILE A C 1
ATOM 662 O O . ILE A 1 86 ? 1.315 -36.539 -5.478 1.00 57.22 86 ILE A O 1
ATOM 666 N N . ASP A 1 87 ? 1.966 -37.227 -7.540 1.00 59.38 87 ASP A N 1
ATOM 667 C CA . ASP A 1 87 ? 3.020 -38.225 -7.224 1.00 59.38 87 ASP A CA 1
ATOM 668 C C . ASP A 1 87 ? 4.112 -37.802 -6.210 1.00 59.38 87 ASP A C 1
ATOM 670 O O . ASP A 1 87 ? 5.074 -38.519 -5.961 1.00 59.38 87 ASP A O 1
ATOM 674 N N . SER A 1 88 ? 3.974 -36.646 -5.565 1.00 62.84 88 SER A N 1
ATOM 675 C CA . SER A 1 88 ? 4.857 -36.141 -4.511 1.00 62.84 88 SER A CA 1
ATOM 676 C C . SER A 1 88 ? 4.250 -36.224 -3.102 1.00 62.84 88 SER A C 1
ATOM 678 O O . SER A 1 88 ? 4.786 -35.626 -2.175 1.00 62.84 88 SER A O 1
ATOM 680 N N . GLY A 1 89 ? 3.118 -36.915 -2.909 1.00 59.53 89 GLY A N 1
ATOM 681 C CA . GLY A 1 89 ? 2.529 -37.145 -1.578 1.00 59.53 89 GLY A CA 1
ATOM 682 C C . GLY A 1 89 ? 1.974 -35.893 -0.878 1.00 59.53 89 GLY A C 1
ATOM 683 O O . GLY A 1 89 ? 1.572 -35.956 0.283 1.00 59.53 89 GLY A O 1
ATOM 684 N N . VAL A 1 90 ? 1.905 -34.751 -1.570 1.00 71.50 90 VAL A N 1
ATOM 685 C CA . VAL A 1 90 ? 1.370 -33.499 -1.021 1.00 71.50 90 VAL A CA 1
ATOM 686 C C . VAL A 1 90 ? -0.092 -33.339 -1.437 1.00 71.50 90 VAL A C 1
ATOM 688 O O . VAL A 1 90 ? -0.396 -32.981 -2.574 1.00 71.50 90 VAL A O 1
ATOM 691 N N . THR A 1 91 ? -1.032 -33.550 -0.511 1.00 57.09 91 THR A N 1
ATOM 692 C CA . THR A 1 91 ? -2.442 -33.198 -0.744 1.00 57.09 91 THR A CA 1
ATOM 693 C C . THR A 1 91 ? -2.660 -31.711 -0.462 1.00 57.09 91 THR A C 1
ATOM 695 O O . THR A 1 91 ? -2.838 -31.312 0.691 1.00 57.09 91 THR A O 1
ATOM 698 N N . VAL A 1 92 ? -2.669 -30.872 -1.498 1.00 63.53 92 VAL A N 1
ATOM 699 C CA . VAL A 1 92 ? -3.027 -29.453 -1.347 1.00 63.53 92 VAL A CA 1
ATOM 700 C C . VAL A 1 92 ? -4.539 -29.284 -1.495 1.00 63.53 92 VAL A C 1
ATOM 702 O O . VAL A 1 92 ? -5.131 -29.605 -2.523 1.00 63.53 92 VAL A O 1
ATOM 705 N N . ARG A 1 93 ? -5.185 -28.736 -0.461 1.00 60.00 93 ARG A N 1
ATOM 706 C CA . ARG A 1 93 ? -6.604 -28.351 -0.484 1.00 60.00 93 ARG A CA 1
ATOM 707 C C . ARG A 1 93 ? -6.758 -27.037 -1.253 1.00 60.00 93 ARG A C 1
ATOM 709 O O . ARG A 1 93 ? -6.716 -25.963 -0.660 1.00 60.00 93 ARG A O 1
ATOM 716 N N . ILE A 1 94 ? -6.944 -27.110 -2.567 1.00 63.75 94 ILE A N 1
ATOM 717 C CA . ILE A 1 94 ? -7.233 -25.923 -3.380 1.00 63.75 94 ILE A CA 1
ATOM 718 C C . ILE A 1 94 ? -8.738 -25.642 -3.297 1.00 63.75 94 ILE A C 1
ATOM 720 O O . ILE A 1 94 ? -9.555 -26.365 -3.864 1.00 63.75 94 ILE A O 1
ATOM 724 N N . ALA A 1 95 ? -9.125 -24.603 -2.554 1.00 65.00 95 ALA A N 1
ATOM 725 C CA . ALA A 1 95 ? -10.500 -24.114 -2.567 1.00 65.00 95 ALA A CA 1
ATOM 726 C C . ALA A 1 95 ? -10.789 -23.433 -3.921 1.00 65.00 95 ALA A C 1
ATOM 728 O O . ALA A 1 95 ? -9.991 -22.588 -4.343 1.00 65.00 95 ALA A O 1
ATOM 729 N N . PRO A 1 96 ? -11.907 -23.742 -4.605 1.00 57.41 96 PRO A N 1
ATOM 730 C CA . PRO A 1 96 ? -12.270 -23.043 -5.830 1.00 57.41 96 PRO A CA 1
ATOM 731 C C . PRO A 1 96 ? -12.508 -21.567 -5.505 1.00 57.41 96 PRO A C 1
ATOM 733 O O . PRO A 1 96 ? -13.365 -21.220 -4.687 1.00 57.41 96 PRO A O 1
ATOM 736 N N . ARG A 1 97 ? -11.730 -20.680 -6.130 1.00 62.03 97 ARG A N 1
ATOM 737 C CA . ARG A 1 97 ? -11.943 -19.237 -6.014 1.00 62.03 97 ARG A CA 1
ATOM 738 C C . ARG A 1 97 ? -13.277 -18.907 -6.677 1.00 62.03 97 ARG A C 1
ATOM 740 O O . ARG A 1 97 ? -13.440 -19.073 -7.883 1.00 62.03 97 ARG A O 1
ATOM 747 N N . THR A 1 98 ? -14.249 -18.498 -5.864 1.00 55.97 98 THR A N 1
ATOM 748 C CA . THR A 1 98 ? -15.616 -18.171 -6.290 1.00 55.97 98 THR A CA 1
ATOM 749 C C . THR A 1 98 ? -15.621 -17.206 -7.476 1.00 55.97 98 THR A C 1
ATOM 751 O O . THR A 1 98 ? -14.787 -16.302 -7.518 1.00 55.97 98 THR A O 1
ATOM 754 N N . ILE A 1 99 ? -16.620 -17.319 -8.355 1.00 57.94 99 ILE A N 1
ATOM 755 C CA . ILE A 1 99 ? -16.892 -16.395 -9.477 1.00 57.94 99 I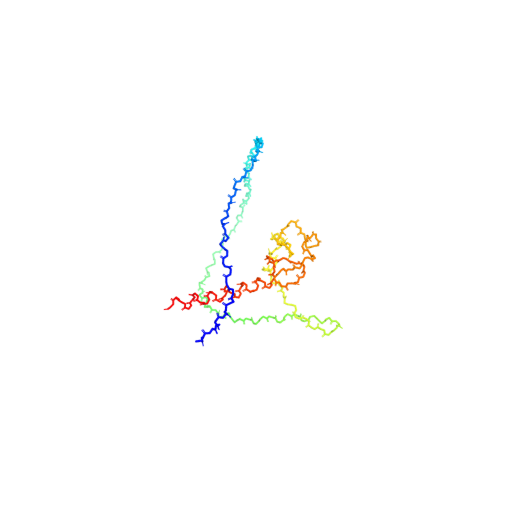LE A CA 1
ATOM 756 C C . ILE A 1 99 ? -16.888 -14.920 -9.037 1.00 57.94 99 ILE A C 1
ATOM 758 O O . ILE A 1 99 ? -16.418 -14.057 -9.766 1.00 57.94 99 ILE A O 1
ATOM 762 N N . SER A 1 100 ? -17.265 -14.626 -7.788 1.00 59.12 100 SER A N 1
ATOM 763 C CA . SER A 1 100 ? -17.198 -13.277 -7.206 1.00 59.12 100 SER A CA 1
ATOM 764 C C . SER A 1 100 ? -15.789 -12.660 -7.166 1.00 59.12 100 SER A C 1
ATOM 766 O O . SER A 1 100 ? -15.656 -11.443 -7.080 1.00 59.12 100 SER A O 1
ATOM 768 N N . GLN A 1 101 ? -14.732 -13.477 -7.213 1.00 58.44 101 GLN A N 1
ATOM 769 C CA . GLN A 1 101 ? -13.340 -13.021 -7.272 1.00 58.44 101 GLN A CA 1
ATOM 770 C C . GLN A 1 101 ? -12.863 -12.801 -8.720 1.00 58.44 101 GLN A C 1
ATOM 772 O O . GLN A 1 101 ? -11.861 -12.126 -8.933 1.00 58.44 101 GLN A O 1
ATOM 777 N N . GLN A 1 102 ? -13.598 -13.344 -9.696 1.00 56.16 102 GLN A N 1
ATOM 778 C CA . GLN A 1 102 ? -13.283 -13.346 -11.127 1.00 56.16 102 GLN A CA 1
ATOM 779 C C . GLN A 1 102 ? -13.841 -12.097 -11.845 1.00 56.16 102 GLN A C 1
ATOM 781 O O . GLN A 1 102 ? -13.378 -11.753 -12.922 1.00 56.16 102 GLN A O 1
ATOM 786 N N . VAL A 1 103 ? -14.776 -11.353 -11.237 1.00 54.84 103 VAL A N 1
ATOM 787 C CA . VAL A 1 103 ? -15.375 -10.131 -11.830 1.00 54.84 103 VAL A CA 1
ATOM 788 C C . VAL A 1 103 ? -14.458 -8.893 -11.733 1.00 54.84 103 VAL A C 1
ATOM 790 O O . VAL A 1 103 ? -14.760 -7.852 -12.300 1.00 54.84 103 VAL A O 1
ATOM 793 N N . ARG A 1 104 ? -13.282 -8.994 -11.096 1.00 59.00 104 ARG A N 1
ATOM 794 C CA . ARG A 1 104 ? -12.287 -7.896 -11.067 1.00 59.00 104 ARG A CA 1
ATOM 795 C C . ARG A 1 104 ? -11.573 -7.659 -12.399 1.00 59.00 104 ARG A C 1
ATOM 797 O O . ARG A 1 104 ? -10.791 -6.730 -12.510 1.00 59.00 104 ARG A O 1
ATOM 804 N N . ILE A 1 105 ? -11.814 -8.500 -13.400 1.00 56.88 105 ILE A N 1
ATOM 805 C CA . ILE A 1 105 ? -11.071 -8.485 -14.666 1.00 56.88 105 ILE A CA 1
ATOM 806 C C . ILE A 1 105 ? -11.460 -7.277 -15.548 1.00 56.88 105 ILE A C 1
ATOM 808 O O . ILE A 1 105 ? -10.728 -6.939 -16.469 1.00 56.88 105 ILE A O 1
ATOM 812 N N . LEU A 1 106 ? -12.559 -6.576 -15.233 1.00 61.97 106 LEU A N 1
ATOM 813 C CA . LEU A 1 106 ? -12.945 -5.321 -15.899 1.00 61.97 106 LEU A CA 1
ATOM 814 C C . LEU A 1 106 ? -12.584 -4.057 -15.096 1.00 61.97 106 LEU A C 1
ATOM 816 O O . LEU A 1 106 ? -12.766 -2.950 -15.596 1.00 61.97 106 LEU A O 1
ATOM 820 N N . GLU A 1 107 ? -12.073 -4.197 -13.868 1.00 62.56 107 GLU A N 1
ATOM 821 C CA . GLU A 1 107 ? -11.513 -3.073 -13.116 1.00 62.56 107 GLU A CA 1
ATOM 822 C C . GLU A 1 107 ? -10.062 -2.892 -13.551 1.00 62.56 107 GLU A C 1
ATOM 824 O O . GLU A 1 107 ? -9.247 -3.806 -13.450 1.00 62.56 107 GLU A O 1
ATOM 829 N N . VAL A 1 108 ? -9.759 -1.708 -14.077 1.00 64.00 108 VAL A N 1
ATOM 830 C CA . VAL A 1 108 ? -8.434 -1.338 -14.569 1.00 64.00 108 VAL A CA 1
ATOM 831 C C . VAL A 1 108 ? -7.380 -1.717 -13.528 1.00 64.00 108 VAL A C 1
ATOM 833 O O . VAL A 1 108 ? -7.395 -1.201 -12.409 1.00 64.00 108 VAL A O 1
ATOM 836 N N . GLN A 1 109 ? -6.497 -2.653 -13.882 1.00 80.88 109 GLN A N 1
ATOM 837 C CA . GLN A 1 109 ? -5.465 -3.149 -12.977 1.00 80.88 109 GLN A CA 1
ATOM 838 C C . GLN A 1 109 ? -4.530 -1.997 -12.612 1.00 80.88 109 GLN A C 1
ATOM 840 O O . GLN A 1 109 ? -3.730 -1.538 -13.424 1.00 80.88 109 GLN A O 1
ATOM 845 N N . GLN A 1 110 ? -4.673 -1.500 -11.386 1.00 89.44 110 GLN A N 1
ATOM 846 C CA . GLN A 1 110 ? -3.806 -0.466 -10.840 1.00 89.44 110 GLN A CA 1
ATOM 847 C C . GLN A 1 110 ? -2.430 -1.064 -10.553 1.00 89.44 110 GLN A C 1
ATOM 849 O O . GLN A 1 110 ? -2.310 -2.181 -10.058 1.00 89.44 110 GLN A O 1
ATOM 854 N N . CYS A 1 111 ? -1.386 -0.298 -10.836 1.00 92.00 111 CYS A N 1
ATOM 855 C CA . CYS A 1 111 ? -0.015 -0.653 -10.526 1.00 92.00 111 CYS A CA 1
ATOM 856 C C . CYS A 1 111 ? 0.165 -0.816 -9.013 1.00 92.00 111 CYS A C 1
ATOM 858 O O . CYS A 1 111 ? -0.036 0.133 -8.254 1.00 92.00 111 CYS A O 1
ATOM 860 N N . ASP A 1 112 ? 0.625 -1.985 -8.573 1.00 91.50 112 ASP A N 1
ATOM 861 C CA . ASP A 1 112 ? 0.835 -2.279 -7.149 1.00 91.50 112 ASP A CA 1
ATOM 862 C C . ASP A 1 112 ? 1.913 -1.396 -6.494 1.00 91.50 112 ASP A C 1
ATOM 864 O O . ASP A 1 112 ? 1.915 -1.212 -5.276 1.00 91.50 112 ASP A O 1
ATOM 868 N N . ALA A 1 113 ? 2.800 -0.797 -7.295 1.00 93.50 113 ALA A N 1
ATOM 869 C CA . ALA A 1 113 ? 3.875 0.051 -6.796 1.00 93.50 113 ALA A CA 1
ATOM 870 C C . ALA A 1 113 ? 3.447 1.503 -6.526 1.00 93.50 113 ALA A C 1
ATOM 872 O O . ALA A 1 113 ? 3.941 2.132 -5.587 1.00 93.50 113 ALA A O 1
ATOM 873 N N . CYS A 1 114 ? 2.531 2.057 -7.326 1.00 93.25 114 CYS A N 1
ATOM 874 C CA . CYS A 1 114 ? 2.161 3.478 -7.259 1.00 93.25 114 CYS A CA 1
ATOM 875 C C . CYS A 1 114 ? 0.651 3.754 -7.191 1.00 93.25 114 CYS A C 1
ATOM 877 O O . CYS A 1 114 ? 0.251 4.841 -6.773 1.00 93.25 114 CYS A O 1
ATOM 879 N N . GLY A 1 115 ? -0.183 2.781 -7.559 1.00 91.62 115 GLY A N 1
ATOM 880 C CA . GLY A 1 115 ? -1.644 2.867 -7.584 1.00 91.62 115 GLY A CA 1
ATOM 881 C C . GLY A 1 115 ? -2.237 3.450 -8.868 1.00 91.62 115 GLY A C 1
ATOM 882 O O . GLY A 1 115 ? -3.451 3.607 -8.936 1.00 91.62 115 GLY A O 1
ATOM 883 N N . GLN A 1 116 ? -1.415 3.781 -9.869 1.00 91.38 116 GLN A N 1
ATOM 884 C CA . GLN A 1 116 ? -1.881 4.308 -11.159 1.00 91.38 116 GLN A CA 1
ATOM 885 C C . GLN A 1 116 ? -2.198 3.185 -12.143 1.00 91.38 116 GLN A C 1
ATOM 887 O O . GLN A 1 116 ? -1.549 2.145 -12.119 1.00 91.38 116 GLN A O 1
ATOM 892 N N . SER A 1 117 ? -3.162 3.400 -13.032 1.00 91.94 117 SER A N 1
ATOM 893 C CA . SER A 1 117 ? -3.556 2.438 -14.071 1.00 91.94 117 SER A CA 1
ATOM 894 C C . SER A 1 117 ? -2.735 2.511 -15.362 1.00 91.94 117 SER A C 1
ATOM 896 O O . SER A 1 117 ? -2.893 1.660 -16.230 1.00 91.94 117 SER A O 1
ATOM 898 N N . ASP A 1 118 ? -1.877 3.520 -15.508 1.00 90.12 118 ASP A N 1
ATOM 899 C CA . ASP A 1 118 ? -1.250 3.854 -16.798 1.00 90.12 118 ASP A CA 1
ATOM 900 C C . ASP A 1 118 ? -0.064 2.949 -17.171 1.00 90.12 118 ASP A C 1
ATOM 902 O O . ASP A 1 118 ? 0.551 3.120 -18.221 1.00 90.12 118 ASP A O 1
ATOM 906 N N . HIS A 1 119 ? 0.320 2.019 -16.293 1.00 90.75 119 HIS A N 1
ATOM 907 C CA . HIS A 1 119 ? 1.460 1.127 -16.496 1.00 90.75 119 HIS A CA 1
ATOM 908 C C . HIS A 1 119 ? 1.407 -0.093 -15.570 1.00 90.75 119 HIS A C 1
ATOM 910 O O . HIS A 1 119 ? 0.697 -0.118 -14.566 1.00 90.75 119 HIS A O 1
ATOM 916 N N . THR A 1 120 ? 2.225 -1.100 -15.878 1.00 91.19 120 THR A N 1
ATOM 917 C CA . THR A 1 120 ? 2.429 -2.283 -15.032 1.00 91.19 120 THR A CA 1
ATOM 918 C C . THR A 1 120 ? 3.578 -2.070 -14.041 1.00 91.19 120 THR A C 1
ATOM 920 O O . THR A 1 120 ? 4.429 -1.198 -14.227 1.00 91.19 120 THR A O 1
ATOM 923 N N . MET A 1 121 ? 3.655 -2.899 -12.993 1.00 88.25 121 MET A N 1
ATOM 924 C CA . MET A 1 121 ? 4.713 -2.821 -11.972 1.00 88.25 121 MET A CA 1
ATOM 925 C C . MET A 1 121 ? 6.132 -2.862 -12.568 1.00 88.25 121 MET A C 1
ATOM 927 O O . MET A 1 121 ? 7.015 -2.158 -12.086 1.00 88.25 121 MET A O 1
ATOM 931 N N . ALA A 1 122 ? 6.337 -3.611 -13.656 1.00 90.12 122 ALA A N 1
ATOM 932 C CA . ALA A 1 122 ? 7.633 -3.727 -14.329 1.00 90.12 122 ALA A CA 1
ATOM 933 C C . ALA A 1 122 ? 8.142 -2.391 -14.907 1.00 90.12 122 ALA A C 1
ATOM 935 O O . ALA A 1 122 ? 9.344 -2.117 -14.876 1.00 90.12 122 ALA A O 1
ATOM 936 N N . VAL A 1 123 ? 7.228 -1.548 -15.398 1.00 92.44 123 VAL A N 1
ATOM 937 C CA . VAL A 1 123 ? 7.526 -0.239 -16.012 1.00 92.44 123 VAL A CA 1
ATOM 938 C C . VAL A 1 123 ? 7.460 0.894 -14.975 1.00 92.44 123 VAL A C 1
ATOM 940 O O . VAL A 1 123 ? 7.821 2.037 -15.247 1.00 92.44 123 VAL A O 1
ATOM 943 N N . CYS A 1 124 ? 7.021 0.602 -13.750 1.00 93.44 124 CYS A N 1
ATOM 944 C CA . CYS A 1 124 ? 6.828 1.622 -12.735 1.00 93.44 124 CYS A CA 1
ATOM 945 C C . CYS A 1 124 ? 8.152 2.240 -12.272 1.00 93.44 124 CYS A C 1
ATOM 947 O O . CYS A 1 124 ? 9.044 1.547 -11.784 1.00 93.44 124 CYS A O 1
ATOM 949 N N . ARG A 1 125 ? 8.220 3.578 -12.269 1.00 93.12 125 ARG A N 1
ATOM 950 C CA . ARG A 1 125 ? 9.335 4.346 -11.682 1.00 93.12 125 ARG A CA 1
ATOM 951 C C . ARG A 1 125 ? 9.572 4.039 -10.195 1.00 93.12 125 ARG A C 1
ATOM 953 O O . ARG A 1 125 ? 10.660 4.276 -9.680 1.00 93.12 125 ARG A O 1
ATOM 960 N N . TYR A 1 126 ? 8.555 3.551 -9.489 1.00 93.31 126 TYR A N 1
ATOM 961 C CA . TYR A 1 126 ? 8.603 3.287 -8.050 1.00 93.31 126 TYR A CA 1
ATOM 962 C C . TYR A 1 126 ? 8.917 1.827 -7.695 1.00 93.31 126 TYR A C 1
ATOM 964 O O . TYR A 1 126 ? 8.921 1.496 -6.514 1.00 93.31 126 TYR A O 1
ATOM 972 N N . ARG A 1 127 ? 9.210 0.966 -8.679 1.00 91.94 127 ARG A N 1
ATOM 973 C CA . ARG A 1 127 ? 9.468 -0.469 -8.465 1.00 91.94 127 ARG A CA 1
ATOM 974 C C . ARG A 1 127 ? 10.674 -0.769 -7.558 1.00 91.94 127 ARG A C 1
ATOM 976 O O . ARG A 1 127 ? 10.657 -1.741 -6.827 1.00 91.94 127 ARG A O 1
ATOM 983 N N . GLU A 1 128 ? 11.698 0.079 -7.572 1.00 93.00 128 GLU A N 1
ATOM 984 C CA . GLU A 1 128 ? 12.909 -0.064 -6.739 1.00 93.00 128 GLU A CA 1
ATOM 985 C C . GLU A 1 128 ? 12.885 0.892 -5.533 1.00 93.00 128 GLU A C 1
ATOM 987 O O . GLU A 1 128 ? 13.821 0.952 -4.740 1.00 93.00 128 GLU A O 1
ATOM 992 N N . ARG A 1 129 ? 11.822 1.696 -5.378 1.00 94.19 129 ARG A N 1
ATOM 993 C CA . ARG A 1 129 ? 11.745 2.675 -4.291 1.00 94.19 129 ARG A CA 1
ATOM 994 C C . ARG A 1 129 ? 11.317 1.995 -2.992 1.00 94.19 129 ARG A C 1
ATOM 996 O O . ARG A 1 129 ? 10.325 1.273 -2.963 1.00 94.19 129 ARG A O 1
ATOM 1003 N N . LEU A 1 130 ? 11.994 2.349 -1.900 1.00 95.62 130 LEU A N 1
ATOM 1004 C CA . LEU A 1 130 ? 11.584 1.995 -0.544 1.00 95.62 130 LEU A CA 1
ATOM 1005 C C . LEU A 1 130 ? 10.346 2.780 -0.098 1.00 95.62 130 LEU A C 1
ATOM 1007 O O . LEU A 1 130 ? 10.278 4.013 -0.177 1.00 95.62 130 LEU A O 1
ATOM 1011 N N . CYS A 1 131 ? 9.375 2.063 0.450 1.00 96.62 131 CYS A N 1
ATOM 1012 C CA . CYS A 1 131 ? 8.192 2.639 1.056 1.00 96.62 131 CYS A CA 1
ATOM 1013 C C . CYS A 1 131 ? 8.555 3.384 2.346 1.00 96.62 131 CYS A C 1
ATOM 1015 O O . CYS A 1 131 ? 9.029 2.786 3.309 1.00 96.62 131 CYS A O 1
ATOM 1017 N N . PHE A 1 132 ? 8.227 4.673 2.447 1.00 96.00 132 PHE A N 1
ATOM 1018 C CA . PHE A 1 132 ? 8.531 5.460 3.654 1.00 96.00 132 PHE A CA 1
ATOM 1019 C C . PHE A 1 132 ? 7.786 5.002 4.926 1.00 96.00 132 PHE A C 1
ATOM 1021 O O . PHE A 1 132 ? 8.126 5.439 6.022 1.00 96.00 132 PHE A O 1
ATOM 1028 N N . TYR A 1 133 ? 6.764 4.144 4.806 1.00 96.31 133 TYR A N 1
ATOM 1029 C CA . TYR A 1 133 ? 6.014 3.624 5.955 1.00 96.31 133 TYR A CA 1
ATOM 1030 C C . TYR A 1 133 ? 6.570 2.288 6.469 1.00 96.31 133 TYR A C 1
ATOM 1032 O O . TYR A 1 133 ? 6.900 2.180 7.647 1.00 96.31 133 TYR A O 1
ATOM 1040 N N . CYS A 1 134 ? 6.671 1.271 5.604 1.00 96.25 134 CYS A N 1
ATOM 1041 C CA . CYS A 1 134 ? 7.100 -0.080 5.999 1.00 96.25 134 CYS A CA 1
ATOM 1042 C C . CYS A 1 134 ? 8.559 -0.404 5.657 1.00 96.25 134 CYS A C 1
ATOM 1044 O O . CYS A 1 134 ? 9.077 -1.383 6.175 1.00 96.25 134 CYS A O 1
ATOM 1046 N N . ARG A 1 135 ? 9.236 0.458 4.886 1.00 95.50 135 ARG A N 1
ATOM 1047 C CA . ARG A 1 135 ? 10.638 0.314 4.462 1.00 95.50 135 ARG A CA 1
ATOM 1048 C C . ARG A 1 135 ? 10.910 -0.903 3.570 1.00 95.50 135 ARG A C 1
ATOM 1050 O O . ARG A 1 135 ? 12.058 -1.278 3.396 1.00 95.50 135 ARG A O 1
ATOM 1057 N N . GLU A 1 136 ? 9.868 -1.467 2.967 1.00 94.38 136 GLU A N 1
ATOM 1058 C CA . GLU A 1 136 ? 9.972 -2.475 1.907 1.00 94.38 136 GLU A CA 1
ATOM 1059 C C . GLU A 1 136 ? 10.046 -1.786 0.536 1.00 94.38 136 GLU A C 1
ATOM 1061 O O . GLU A 1 136 ? 9.441 -0.727 0.337 1.00 94.38 136 GLU A O 1
ATOM 1066 N N . GLU A 1 137 ? 10.780 -2.372 -0.405 1.00 93.94 137 GLU A N 1
ATOM 1067 C CA . GLU A 1 137 ? 10.837 -1.914 -1.796 1.00 93.94 137 GLU A CA 1
ATOM 1068 C C . GLU A 1 137 ? 9.570 -2.277 -2.587 1.00 93.94 137 GLU A C 1
ATOM 1070 O O . GLU A 1 137 ? 8.685 -2.996 -2.112 1.00 93.94 137 GLU A O 1
ATOM 1075 N N . GLY A 1 138 ? 9.446 -1.740 -3.800 1.00 93.44 138 GLY A N 1
ATOM 1076 C CA . GLY A 1 138 ? 8.364 -2.113 -4.708 1.00 93.44 138 GLY A CA 1
ATOM 1077 C C . GLY A 1 138 ? 7.084 -1.311 -4.573 1.00 93.44 138 GLY A C 1
ATOM 1078 O O . GLY A 1 138 ? 6.193 -1.528 -5.387 1.00 93.44 138 GLY A O 1
ATOM 1079 N N . HIS A 1 139 ? 6.953 -0.399 -3.603 1.00 95.44 139 HIS A N 1
ATOM 1080 C CA . HIS A 1 139 ? 5.723 0.375 -3.441 1.00 95.44 139 HIS A CA 1
ATOM 1081 C C . HIS A 1 139 ? 5.878 1.697 -2.673 1.00 95.44 139 HIS A C 1
ATOM 1083 O O . HIS A 1 139 ? 6.832 1.919 -1.930 1.00 95.44 139 HIS A O 1
ATOM 1089 N N . ILE A 1 140 ? 4.888 2.587 -2.806 1.00 95.19 140 ILE A N 1
ATOM 1090 C CA . ILE A 1 140 ? 4.818 3.857 -2.062 1.00 95.19 140 ILE A CA 1
ATOM 1091 C C . ILE A 1 140 ? 3.798 3.818 -0.913 1.00 95.19 140 ILE A C 1
ATOM 1093 O O . ILE A 1 140 ? 2.961 2.926 -0.799 1.00 95.19 140 ILE A O 1
ATOM 1097 N N . ILE A 1 141 ? 3.821 4.840 -0.052 1.00 95.25 141 ILE A N 1
ATOM 1098 C CA . ILE A 1 141 ? 2.968 4.918 1.148 1.00 95.25 141 ILE A CA 1
ATOM 1099 C C . ILE A 1 141 ? 1.467 4.793 0.824 1.00 95.25 141 ILE A C 1
ATOM 1101 O O . ILE A 1 141 ? 0.717 4.263 1.644 1.00 95.25 141 ILE A O 1
ATOM 1105 N N . SER A 1 142 ? 1.007 5.311 -0.322 1.00 93.12 142 SER A N 1
ATOM 1106 C CA . SER A 1 142 ? -0.418 5.299 -0.695 1.00 93.12 142 SER A CA 1
ATOM 1107 C C . SER A 1 142 ? -0.955 3.879 -0.877 1.00 93.12 142 SER A C 1
ATOM 1109 O O . SER A 1 142 ? -2.038 3.573 -0.383 1.00 93.12 142 SER A O 1
ATOM 1111 N N . VAL A 1 143 ? -0.168 3.012 -1.511 1.00 94.38 143 VAL A N 1
ATOM 1112 C CA . VAL A 1 143 ? -0.503 1.611 -1.803 1.00 94.38 143 VAL A CA 1
ATOM 1113 C C . VAL A 1 143 ? 0.053 0.630 -0.768 1.00 94.38 143 VAL A C 1
ATOM 1115 O O . VAL A 1 143 ? -0.163 -0.573 -0.868 1.00 94.38 143 VAL A O 1
ATOM 1118 N N . CYS A 1 144 ? 0.714 1.130 0.279 1.00 95.94 144 CYS A N 1
ATOM 1119 C CA . CYS A 1 144 ? 1.348 0.290 1.285 1.00 95.94 144 CYS A CA 1
ATOM 1120 C C . CYS A 1 144 ? 0.351 -0.664 1.978 1.00 95.94 144 CYS A C 1
ATOM 1122 O O . CYS A 1 144 ? -0.591 -0.211 2.651 1.00 95.94 144 CYS A O 1
ATOM 1124 N N . PRO A 1 145 ? 0.579 -1.991 1.914 1.00 93.69 145 PRO A N 1
ATOM 1125 C CA . PRO A 1 145 ? -0.346 -2.972 2.470 1.00 93.69 145 PRO A CA 1
ATOM 1126 C C . PRO A 1 145 ? -0.390 -2.906 4.002 1.00 93.69 145 PRO A C 1
ATOM 1128 O O . PRO A 1 145 ? -1.454 -3.075 4.604 1.00 93.69 145 PRO A O 1
ATOM 1131 N N . ALA A 1 146 ? 0.736 -2.596 4.650 1.00 95.44 146 ALA A N 1
ATOM 1132 C CA . ALA A 1 146 ? 0.804 -2.433 6.100 1.00 95.44 146 ALA A CA 1
ATOM 1133 C C . ALA A 1 146 ? -0.044 -1.242 6.581 1.00 95.44 146 ALA A C 1
ATOM 1135 O O . ALA A 1 146 ? -0.842 -1.385 7.515 1.00 95.44 146 ALA A O 1
ATOM 1136 N N . LYS A 1 147 ? 0.037 -0.100 5.884 1.00 95.94 147 LYS A N 1
ATOM 1137 C CA . LYS A 1 147 ? -0.777 1.087 6.182 1.00 95.94 147 LYS A CA 1
ATOM 1138 C C . LYS A 1 147 ? -2.270 0.804 5.995 1.00 95.94 147 LYS A C 1
ATOM 1140 O O . LYS A 1 147 ? -3.073 1.154 6.863 1.00 95.94 147 LYS A O 1
ATOM 1145 N N . LYS A 1 148 ? -2.645 0.111 4.914 1.00 94.62 148 LYS A N 1
ATOM 1146 C CA . LYS A 1 148 ? -4.037 -0.289 4.645 1.00 94.62 148 LYS A CA 1
ATOM 1147 C C . LYS A 1 148 ? -4.604 -1.166 5.766 1.00 94.62 148 LYS A C 1
ATOM 1149 O O . LYS A 1 148 ? -5.688 -0.880 6.278 1.00 94.62 148 LYS A O 1
ATOM 1154 N N . ARG A 1 149 ? -3.852 -2.180 6.215 1.00 95.31 149 ARG A N 1
ATOM 1155 C CA . ARG A 1 149 ? -4.246 -3.030 7.357 1.00 95.31 149 ARG A CA 1
ATOM 1156 C C . ARG A 1 149 ? -4.419 -2.216 8.641 1.00 95.31 149 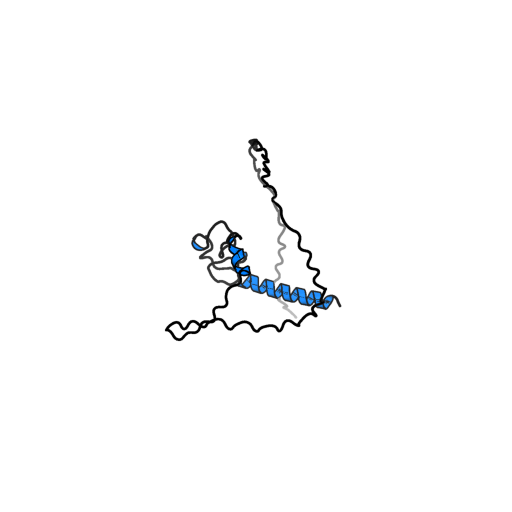ARG A C 1
ATOM 1158 O O . ARG A 1 149 ? -5.408 -2.392 9.353 1.00 95.31 149 ARG A O 1
ATOM 1165 N N . GLN A 1 150 ? -3.501 -1.293 8.935 1.00 96.12 150 GLN A N 1
ATOM 1166 C CA . GLN A 1 150 ? -3.612 -0.431 10.116 1.00 96.12 150 GLN A CA 1
ATOM 1167 C C . GLN A 1 150 ? -4.867 0.453 10.057 1.00 96.12 150 GLN A C 1
ATOM 1169 O O . GLN A 1 150 ? -5.599 0.555 11.045 1.00 96.12 150 GLN A O 1
ATOM 1174 N N . GLN A 1 151 ? -5.151 1.063 8.905 1.00 95.38 151 GLN A N 1
ATOM 1175 C CA . GLN A 1 151 ? -6.337 1.895 8.713 1.00 95.38 151 GLN A CA 1
ATOM 1176 C C . GLN A 1 151 ? -7.626 1.096 8.932 1.00 95.38 151 GLN A C 1
ATOM 1178 O O . GLN A 1 151 ? -8.511 1.563 9.648 1.00 95.38 151 GLN A O 1
ATOM 1183 N N . GLN A 1 152 ? -7.707 -0.125 8.400 1.00 95.94 152 GLN A N 1
ATOM 1184 C CA . GLN A 1 152 ? -8.854 -1.013 8.607 1.00 95.94 152 GLN A CA 1
ATOM 1185 C C . GLN A 1 152 ? -9.062 -1.351 10.090 1.00 95.94 152 GLN A C 1
ATOM 1187 O O . GLN A 1 152 ? -10.183 -1.248 10.591 1.00 95.94 152 GLN A O 1
ATOM 1192 N N . ARG A 1 153 ? -7.989 -1.674 10.830 1.00 96.19 153 ARG A N 1
ATOM 1193 C CA . ARG A 1 153 ? -8.067 -1.930 12.283 1.00 96.19 153 ARG A CA 1
ATOM 1194 C C . ARG A 1 153 ? -8.582 -0.707 13.045 1.00 96.19 153 ARG A C 1
ATOM 1196 O O . ARG A 1 153 ? -9.489 -0.835 13.867 1.00 96.19 153 ARG A O 1
ATOM 1203 N N . ARG A 1 154 ? -8.065 0.487 12.731 1.00 96.44 154 ARG A N 1
ATOM 1204 C CA . ARG A 1 154 ? -8.513 1.752 13.345 1.00 96.44 154 ARG A CA 1
ATOM 1205 C C .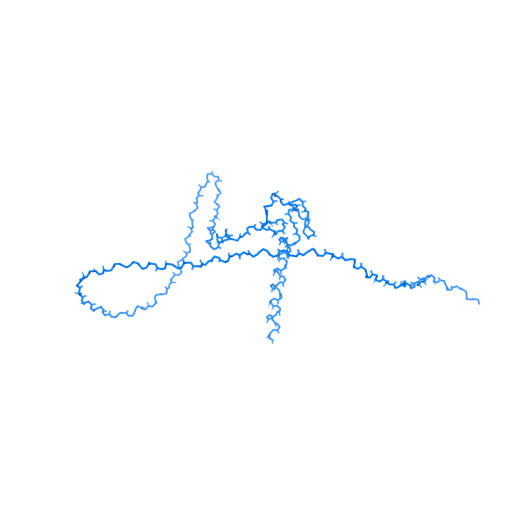 ARG A 1 154 ? -9.976 2.055 13.025 1.00 96.44 154 ARG A C 1
ATOM 1207 O O . ARG A 1 154 ? -10.717 2.476 13.908 1.00 96.44 154 ARG A O 1
ATOM 1214 N N . GLN A 1 155 ? -10.412 1.821 11.787 1.00 96.31 155 GLN A N 1
ATOM 1215 C CA . GLN A 1 155 ? -11.813 1.981 11.392 1.00 96.31 155 GLN A CA 1
ATOM 1216 C C . GLN A 1 155 ? -12.727 1.007 12.143 1.00 96.31 155 GLN A C 1
ATOM 1218 O O . GLN A 1 155 ? -13.769 1.424 12.644 1.00 96.31 155 GLN A O 1
ATOM 1223 N N . ALA A 1 156 ? -12.336 -0.262 12.276 1.00 95.19 156 ALA A N 1
ATOM 1224 C CA . ALA A 1 156 ? -13.099 -1.250 13.036 1.00 95.19 156 ALA A CA 1
ATOM 1225 C C . ALA A 1 156 ? -13.228 -0.856 14.518 1.00 95.19 156 ALA A C 1
ATOM 1227 O O . ALA A 1 156 ? -14.321 -0.918 15.081 1.00 95.19 156 ALA A O 1
ATOM 1228 N N . GLN A 1 157 ? -12.141 -0.382 15.132 1.00 95.75 157 GLN A N 1
ATOM 1229 C CA . GLN A 1 157 ? -12.157 0.111 16.510 1.00 95.75 157 GLN A CA 1
ATOM 1230 C C . GLN A 1 157 ? -13.070 1.333 16.670 1.00 95.75 157 GLN A C 1
ATOM 1232 O O . GLN A 1 157 ? -13.897 1.357 17.579 1.00 95.75 157 GLN A O 1
ATOM 1237 N N . ARG A 1 158 ? -12.985 2.312 15.760 1.00 95.25 158 ARG A N 1
ATOM 1238 C CA . ARG A 1 158 ? -13.867 3.491 15.766 1.00 95.25 158 ARG A CA 1
ATOM 1239 C C . ARG A 1 158 ? -15.339 3.112 15.632 1.00 95.25 158 ARG A C 1
ATOM 1241 O O . ARG A 1 158 ? -16.162 3.649 16.360 1.00 95.25 158 ARG A O 1
ATOM 1248 N N . LYS A 1 159 ? -15.673 2.162 14.750 1.00 94.75 159 LYS A N 1
ATOM 1249 C CA . LYS A 1 159 ? -17.050 1.661 14.599 1.00 94.75 159 LYS A CA 1
ATOM 1250 C C . LYS A 1 159 ? -17.569 1.022 15.890 1.00 94.75 159 LYS A C 1
ATOM 1252 O O . LYS A 1 159 ? -18.704 1.284 16.267 1.00 94.75 159 LYS A O 1
ATOM 1257 N N . ARG A 1 160 ? -16.735 0.242 16.591 1.00 92.38 160 ARG A N 1
ATOM 1258 C CA . ARG A 1 160 ? -17.084 -0.332 17.903 1.00 92.38 160 ARG A CA 1
ATOM 1259 C C . ARG A 1 160 ? -17.318 0.754 18.953 1.00 92.38 160 ARG A C 1
ATOM 1261 O O . ARG A 1 160 ? -18.349 0.737 19.603 1.00 92.38 160 ARG A O 1
ATOM 1268 N N . GLN A 1 161 ? -16.409 1.722 19.060 1.00 92.62 161 GLN A N 1
ATOM 1269 C CA . GLN A 1 161 ? -16.541 2.839 20.005 1.00 92.62 161 GLN A CA 1
ATOM 1270 C C . GLN A 1 161 ? -17.782 3.700 19.731 1.00 92.62 161 GLN A C 1
ATOM 1272 O O . GLN A 1 161 ? -18.454 4.138 20.658 1.00 92.62 161 GLN A O 1
ATOM 1277 N N . HIS A 1 162 ? -18.096 3.943 18.456 1.00 91.19 162 HIS A N 1
ATOM 1278 C CA . HIS A 1 162 ? -19.307 4.664 18.060 1.00 91.19 162 HIS A CA 1
ATOM 1279 C C . HIS A 1 162 ? -20.578 3.898 18.435 1.00 91.19 162 HIS A C 1
ATOM 1281 O O . HIS A 1 162 ? -21.550 4.506 18.867 1.00 91.19 162 HIS A O 1
ATOM 1287 N N . ALA A 1 163 ? -20.566 2.568 18.315 1.00 89.38 163 ALA A N 1
ATOM 1288 C CA . ALA A 1 163 ? -21.682 1.732 18.743 1.00 89.38 163 ALA A CA 1
ATOM 1289 C C . ALA A 1 163 ? -21.861 1.743 20.271 1.00 89.38 163 ALA A C 1
ATOM 1291 O O . ALA A 1 163 ? -22.987 1.855 20.739 1.00 89.38 163 ALA A O 1
ATOM 1292 N N . THR A 1 164 ? -20.772 1.694 21.047 1.00 89.31 164 THR A N 1
ATOM 1293 C CA . THR A 1 164 ? -20.844 1.706 22.520 1.00 89.31 164 THR A CA 1
ATOM 1294 C C . THR A 1 164 ? -21.226 3.065 23.104 1.00 89.31 164 THR A C 1
ATOM 1296 O O . THR A 1 164 ? -21.735 3.106 24.209 1.00 89.31 164 THR A O 1
ATOM 1299 N N . LYS A 1 165 ? -20.976 4.176 22.394 1.00 85.50 165 LYS A N 1
ATOM 1300 C CA . LYS A 1 165 ? -21.361 5.535 22.830 1.00 85.50 165 LYS A CA 1
ATOM 1301 C C . LYS A 1 165 ? -22.816 5.907 22.516 1.00 85.50 165 LYS A C 1
ATOM 1303 O O . LYS A 1 165 ? -23.236 7.008 22.846 1.00 85.50 165 LYS A O 1
ATOM 1308 N N . ARG A 1 166 ? -23.551 5.052 21.799 1.00 74.06 166 ARG A N 1
ATOM 1309 C CA . ARG A 1 166 ? -24.946 5.298 21.393 1.00 74.06 166 ARG A CA 1
ATOM 1310 C C . ARG A 1 166 ? -25.988 4.741 22.370 1.00 74.06 166 ARG A C 1
ATOM 1312 O O . ARG A 1 166 ? -27.173 4.816 22.063 1.00 74.06 166 ARG A O 1
ATOM 1319 N N . TYR A 1 167 ? -25.541 4.196 23.494 1.00 55.34 167 TYR A N 1
ATOM 1320 C CA . TYR A 1 167 ? -26.344 3.735 24.621 1.00 55.34 167 TYR A CA 1
ATOM 1321 C C . TYR A 1 167 ? -25.946 4.559 25.844 1.00 55.34 167 TYR A C 1
ATOM 1323 O O . TYR A 1 167 ? -26.854 4.947 26.603 1.00 55.34 167 TYR A O 1
#

Radius of gyration: 37.15 Å; chains: 1; bounding box: 90×78×90 Å

Secondary structure (DSSP, 8-state):
----------------------------PPP----PPPPPP---------------------PPP----------PPPP-------TTS---------GGGTGGGGS----TTTS-SSS-GGG-TTTTPPPTTT--SS--TTT-HHHHHHHHHHHHHHHHHHHHTT-

Sequence (167 aa):
MGLFCSCLEDKTQPIGRNDNGSRHGGQSTPPFVYIDQPRPQQRSANQFLAPMTTSSASTTIRVVQQPAKRRPQKKRAPARGPNLLIDSGVTVRIAPRTISQQVRILEVQQCDACGQSDHTMAVCRYRERLCFYCREEGHIISVCPAKKRQQQRRQAQRKRQHATKRY